Protein AF-0000000085159316 (afdb_homodimer)

Foldseek 3Di:
DDDWDWDDDDPDIDIDDPPVRDDPDPDWDWDDQPNDIDTHHPVDDCPVVVVVVVVVSVVCVVVVVPPPPPPPPPDD/DDDWDWDDDDPDIDIDDPPVRDDPDPDWDWDDQPNDIDTHHPVDPCPVVVVVVVVVSVVCVVVVVPPPPPPPPPDD

Radius of gyration: 18.96 Å; Cα contacts (8 Å, |Δi|>4): 190; chains: 2; bounding box: 63×58×49 Å

InterPro domains:
  IPR037914 SpoVT-AbrB domain superfamily [SSF89447] (4-67)
  IPR047976 Antitoxin VapB2-like [NF040493] (4-75)
  IPR051734 Type II toxin-antitoxin VapB antitoxins [PTHR37550] (4-75)

Structure (mmCIF, N/CA/C/O backbone):
data_AF-0000000085159316-model_v1
#
loop_
_entity.id
_entity.type
_entity.pdbx_description
1 polymer 'SpoVT/AbrB domain protein'
#
loop_
_atom_site.group_PDB
_atom_site.id
_atom_site.type_symbol
_atom_site.label_atom_id
_atom_site.label_alt_id
_atom_site.label_comp_id
_atom_site.label_asym_id
_atom_site.label_entity_id
_atom_site.label_seq_id
_atom_site.pdbx_PDB_ins_code
_atom_site.Cartn_x
_atom_site.Cartn_y
_atom_site.Cartn_z
_atom_site.occupancy
_atom_site.B_iso_or_equiv
_atom_site.auth_seq_id
_atom_site.auth_comp_id
_atom_site.auth_asym_id
_atom_site.auth_atom_id
_atom_site.pdbx_PDB_model_num
ATOM 1 N N . MET A 1 1 ? 13.711 0.671 7.289 1 80.88 1 MET A N 1
ATOM 2 C CA . MET A 1 1 ? 12.312 0.434 6.922 1 80.88 1 MET A CA 1
ATOM 3 C C . MET A 1 1 ? 12.141 -0.953 6.312 1 80.88 1 MET A C 1
ATOM 5 O O . MET A 1 1 ? 13.031 -1.441 5.609 1 80.88 1 MET A O 1
ATOM 9 N N . LEU A 1 2 ? 11.008 -1.648 6.629 1 92.94 2 LEU A N 1
ATOM 10 C CA . LEU A 1 2 ? 10.758 -2.994 6.125 1 92.94 2 LEU A CA 1
ATOM 11 C C . LEU A 1 2 ? 10.469 -2.971 4.629 1 92.94 2 LEU A C 1
ATOM 13 O O . LEU A 1 2 ? 9.781 -2.072 4.137 1 92.94 2 LEU A O 1
ATOM 17 N N . SER A 1 3 ? 11.055 -3.969 3.924 1 96.19 3 SER A N 1
ATOM 18 C CA . SER A 1 3 ? 10.82 -4.047 2.484 1 96.19 3 SER A CA 1
ATOM 19 C C . SER A 1 3 ? 9.977 -5.262 2.125 1 96.19 3 SER A C 1
ATOM 21 O O . SER A 1 3 ? 9.938 -6.242 2.873 1 96.19 3 SER A O 1
ATOM 23 N N . THR A 1 4 ? 9.242 -5.074 1.028 1 97.75 4 THR A N 1
ATOM 24 C CA . THR A 1 4 ? 8.453 -6.184 0.497 1 97.75 4 THR A CA 1
ATOM 25 C C . THR A 1 4 ? 8.734 -6.379 -0.99 1 97.75 4 THR A C 1
ATOM 27 O O . THR A 1 4 ? 9.141 -5.441 -1.681 1 97.75 4 THR A O 1
ATOM 30 N N . LYS A 1 5 ? 8.5 -7.547 -1.471 1 98.06 5 LYS A N 1
ATOM 31 C CA . LYS A 1 5 ? 8.859 -7.91 -2.838 1 98.06 5 LYS A CA 1
ATOM 32 C C . LYS A 1 5 ? 7.688 -7.684 -3.793 1 98.06 5 LYS A C 1
ATOM 34 O O . LYS A 1 5 ? 6.535 -7.965 -3.451 1 98.06 5 LYS A O 1
ATOM 39 N N . VAL A 1 6 ? 8.094 -7.117 -4.914 1 98.5 6 VAL A N 1
ATOM 40 C CA . VAL A 1 6 ? 7.176 -7.004 -6.047 1 98.5 6 VAL A CA 1
ATOM 41 C C . VAL A 1 6 ? 7.461 -8.109 -7.059 1 98.5 6 VAL A C 1
ATOM 43 O O . VAL A 1 6 ? 8.617 -8.375 -7.395 1 98.5 6 VAL A O 1
ATOM 46 N N . PHE A 1 7 ? 6.375 -8.695 -7.551 1 98.25 7 PHE A N 1
ATOM 47 C CA . PHE A 1 7 ? 6.609 -9.82 -8.453 1 98.25 7 PHE A CA 1
ATOM 48 C C . PHE A 1 7 ? 5.48 -9.938 -9.477 1 98.25 7 PHE A C 1
ATOM 50 O O . PHE A 1 7 ? 4.406 -9.367 -9.281 1 98.25 7 PHE A O 1
ATOM 57 N N . MET A 1 8 ? 5.758 -10.602 -10.57 1 97.75 8 MET A N 1
ATOM 58 C CA . MET A 1 8 ? 4.73 -10.875 -11.57 1 97.75 8 MET A CA 1
ATOM 59 C C . MET A 1 8 ? 3.938 -12.125 -11.211 1 97.75 8 MET A C 1
ATOM 61 O O . MET A 1 8 ? 4.512 -13.133 -10.797 1 97.75 8 MET A O 1
ATOM 65 N N . SER A 1 9 ? 2.715 -11.969 -11.219 1 95.25 9 SER A N 1
ATOM 66 C CA . SER A 1 9 ? 1.792 -13.086 -11.078 1 95.25 9 SER A CA 1
ATOM 67 C C . SER A 1 9 ? 0.964 -13.289 -12.344 1 95.25 9 SER A C 1
ATOM 69 O O . SER A 1 9 ? -0.073 -12.648 -12.523 1 95.25 9 SER A O 1
ATOM 71 N N . GLY A 1 10 ? 1.383 -14.234 -13.188 1 92.69 10 GLY A N 1
ATOM 72 C CA . GLY A 1 10 ? 0.804 -14.281 -14.523 1 92.69 10 GLY A CA 1
ATOM 73 C C . GLY A 1 10 ? 1.068 -13.023 -15.328 1 92.69 10 GLY A C 1
ATOM 74 O O . GLY A 1 10 ? 2.221 -12.625 -15.516 1 92.69 10 GLY A O 1
ATOM 75 N N . ASN A 1 11 ? 0.009 -12.422 -15.711 1 94.69 11 ASN A N 1
ATOM 76 C CA . ASN A 1 11 ? 0.135 -11.203 -16.5 1 94.69 11 ASN A CA 1
ATOM 77 C C . ASN A 1 11 ? -0.053 -9.953 -15.656 1 94.69 11 ASN A C 1
ATOM 79 O O . ASN A 1 11 ? -0.137 -8.844 -16.188 1 94.69 11 ASN A O 1
ATOM 83 N N . SER A 1 12 ? -0.138 -10.195 -14.414 1 96.69 12 SER A N 1
ATOM 84 C CA . SER A 1 12 ? -0.35 -9.086 -13.492 1 96.69 12 SER A CA 1
ATOM 85 C C . SER A 1 12 ? 0.807 -8.969 -12.508 1 96.69 12 SER A C 1
ATOM 87 O O . SER A 1 12 ? 1.555 -9.922 -12.289 1 96.69 12 SER A O 1
ATOM 89 N N . GLN A 1 13 ? 0.904 -7.773 -11.969 1 98.62 13 GLN A N 1
ATOM 90 C CA . GLN A 1 13 ? 1.912 -7.543 -10.945 1 98.62 13 GLN A CA 1
ATOM 91 C C . GLN A 1 13 ? 1.298 -7.609 -9.547 1 98.62 13 GLN A C 1
ATOM 93 O O . GLN A 1 13 ? 0.139 -7.234 -9.352 1 98.62 13 GLN A O 1
ATOM 98 N N . ALA A 1 14 ? 2.125 -8.094 -8.617 1 98.69 14 ALA A N 1
ATOM 99 C CA . ALA A 1 14 ? 1.645 -8.211 -7.246 1 98.69 14 ALA A CA 1
ATOM 100 C C . ALA A 1 14 ? 2.73 -7.816 -6.25 1 98.69 14 ALA A C 1
ATOM 102 O O . ALA A 1 14 ? 3.918 -7.812 -6.586 1 98.69 14 ALA A O 1
ATOM 103 N N . VAL A 1 15 ? 2.322 -7.422 -5.051 1 98.69 15 VAL A N 1
ATOM 104 C CA . VAL A 1 15 ? 3.229 -7.129 -3.945 1 98.69 15 VAL A CA 1
ATOM 105 C C . VAL A 1 15 ? 3.014 -8.141 -2.82 1 98.69 15 VAL A C 1
ATOM 107 O O . VAL A 1 15 ? 1.881 -8.367 -2.387 1 98.69 15 VAL A O 1
ATOM 110 N N . ARG A 1 16 ? 4.066 -8.742 -2.387 1 98.69 16 ARG A N 1
ATOM 111 C CA . ARG A 1 16 ? 3.98 -9.672 -1.265 1 98.69 16 ARG A CA 1
ATOM 1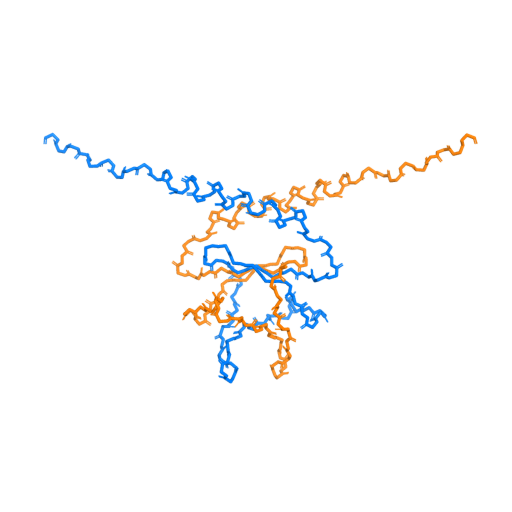12 C C . ARG A 1 16 ? 3.797 -8.922 0.052 1 98.69 16 ARG A C 1
ATOM 114 O O . ARG A 1 16 ? 4.43 -7.891 0.278 1 98.69 16 ARG A O 1
ATOM 121 N N . LEU A 1 17 ? 2.922 -9.461 0.876 1 98.44 17 LEU A N 1
ATOM 122 C CA . LEU A 1 17 ? 2.707 -8.867 2.191 1 98.44 17 LEU A CA 1
ATOM 123 C C . LEU A 1 17 ? 3.406 -9.68 3.275 1 98.44 17 LEU A C 1
ATOM 125 O O . LEU A 1 17 ? 3.072 -10.844 3.496 1 98.44 17 LEU A O 1
ATOM 129 N N . PRO A 1 18 ? 4.371 -9.086 3.945 1 97.94 18 PRO A N 1
ATOM 130 C CA . PRO A 1 18 ? 4.945 -9.789 5.094 1 97.94 18 PRO A CA 1
ATOM 131 C C . PRO A 1 18 ? 3.895 -10.211 6.117 1 97.94 18 PRO A C 1
ATOM 133 O O . PRO A 1 18 ? 2.801 -9.641 6.152 1 97.94 18 PRO A O 1
ATOM 136 N N . LYS A 1 19 ? 4.219 -11.102 7.008 1 96.19 19 LYS A N 1
ATOM 137 C CA . LYS A 1 19 ? 3.271 -11.727 7.926 1 96.19 19 LYS A CA 1
ATOM 138 C C . LYS A 1 19 ? 2.502 -10.672 8.719 1 96.19 19 LYS A C 1
ATOM 140 O O . LYS A 1 19 ? 1.276 -10.742 8.828 1 96.19 19 LYS A O 1
ATOM 145 N N . GLU A 1 20 ? 3.172 -9.688 9.25 1 95 20 GLU A N 1
ATOM 146 C CA . GLU A 1 20 ? 2.576 -8.695 10.141 1 95 20 GLU A CA 1
ATOM 147 C C . GLU A 1 20 ? 1.686 -7.727 9.367 1 95 20 GLU A C 1
ATOM 149 O O . GLU A 1 20 ? 0.927 -6.961 9.961 1 95 20 GLU A O 1
ATOM 154 N N . TYR A 1 21 ? 1.753 -7.801 8.008 1 96.44 21 TYR A N 1
ATOM 155 C CA . TYR A 1 21 ? 1.02 -6.859 7.172 1 96.44 21 TYR A CA 1
ATOM 156 C C . TYR A 1 21 ? -0.164 -7.535 6.492 1 96.44 21 TYR A C 1
ATOM 158 O O . TYR A 1 21 ? -0.905 -6.898 5.742 1 96.44 21 TYR A O 1
ATOM 166 N N . GLN A 1 22 ? -0.327 -8.781 6.727 1 97.5 22 GLN A N 1
ATOM 167 C CA . GLN A 1 22 ? -1.39 -9.547 6.074 1 97.5 22 GLN A CA 1
ATOM 168 C C . GLN A 1 22 ? -2.762 -9.133 6.598 1 97.5 22 GLN A C 1
ATOM 170 O O . GLN A 1 22 ? -2.885 -8.672 7.738 1 97.5 22 GLN A O 1
ATOM 175 N N . VAL A 1 23 ? -3.748 -9.219 5.691 1 96.25 23 VAL A N 1
ATOM 176 C CA . VAL A 1 23 ? -5.102 -8.781 6 1 96.25 23 VAL A CA 1
ATOM 177 C C . VAL A 1 23 ? -6.082 -9.93 5.801 1 96.25 23 VAL A C 1
ATOM 179 O O . VAL A 1 23 ? -5.781 -10.891 5.09 1 96.25 23 VAL A O 1
ATOM 182 N N . ASP A 1 24 ? -7.18 -9.719 6.426 1 94.56 24 ASP A N 1
ATOM 183 C CA . ASP A 1 24 ? -8.227 -10.727 6.285 1 94.56 24 ASP A CA 1
ATOM 184 C C . ASP A 1 24 ? -9.125 -10.422 5.086 1 94.56 24 ASP A C 1
ATOM 186 O O . ASP A 1 24 ? -9.844 -11.305 4.609 1 94.56 24 ASP A O 1
ATOM 190 N N . ASP A 1 25 ? -9.062 -9.281 4.539 1 95.31 25 ASP A N 1
ATOM 191 C CA . ASP A 1 25 ? -9.922 -8.844 3.445 1 95.31 25 ASP A CA 1
ATOM 192 C C . ASP A 1 25 ? -9.492 -9.469 2.121 1 95.31 25 ASP A C 1
ATOM 194 O O . ASP A 1 25 ? -8.305 -9.688 1.888 1 95.31 25 ASP A O 1
ATOM 198 N N . LYS A 1 26 ? -10.414 -9.766 1.259 1 97.12 26 LYS A N 1
ATOM 199 C CA . LYS A 1 26 ? -10.125 -10.273 -0.078 1 97.12 26 LYS A CA 1
ATOM 200 C C . LYS A 1 26 ? -9.844 -9.141 -1.053 1 97.12 26 LYS A C 1
ATOM 202 O O . LYS A 1 26 ? -9.312 -9.367 -2.146 1 97.12 26 LYS A O 1
ATOM 207 N N . GLU A 1 27 ? -10.305 -7.984 -0.655 1 97.38 27 GLU A N 1
ATOM 208 C CA . GLU A 1 27 ? -10.086 -6.793 -1.474 1 97.38 27 GLU A CA 1
ATOM 209 C C . GLU A 1 27 ? -9.719 -5.59 -0.61 1 97.38 27 GLU A C 1
ATOM 211 O O . GLU A 1 27 ? -10.133 -5.504 0.549 1 97.38 27 GLU A O 1
ATOM 216 N N . LEU A 1 28 ? -8.922 -4.719 -1.197 1 97 28 LEU A N 1
ATOM 217 C CA . LEU A 1 28 ? -8.555 -3.439 -0.596 1 97 28 LEU A CA 1
ATOM 218 C C . LEU A 1 28 ? -8.828 -2.289 -1.56 1 97 28 LEU A C 1
ATOM 220 O O . LEU A 1 28 ? -8.797 -2.475 -2.779 1 97 28 LEU A O 1
ATOM 224 N N . TYR A 1 29 ? -9.188 -1.183 -1.022 1 95.56 29 TYR A N 1
ATOM 225 C CA . TYR A 1 29 ? -9.109 0.017 -1.849 1 95.56 29 TYR A CA 1
ATOM 226 C C . TYR A 1 29 ? -7.664 0.425 -2.092 1 95.56 29 TYR A C 1
ATOM 228 O O . TYR A 1 29 ? -6.812 0.266 -1.214 1 95.56 29 TYR A O 1
ATOM 236 N N . ILE A 1 30 ? -7.355 0.895 -3.277 1 96.12 30 ILE A N 1
ATOM 237 C CA . ILE A 1 30 ? -5.988 1.232 -3.65 1 96.12 30 ILE A CA 1
ATOM 238 C C . ILE A 1 30 ? -5.938 2.66 -4.191 1 96.12 30 ILE A C 1
ATOM 240 O O . ILE A 1 30 ? -6.816 3.07 -4.957 1 96.12 30 ILE A O 1
ATOM 244 N N . LYS A 1 31 ? -4.961 3.432 -3.75 1 91.81 31 LYS A N 1
ATOM 245 C CA . LYS A 1 31 ? -4.711 4.797 -4.211 1 91.81 31 LYS A CA 1
ATOM 246 C C . LYS A 1 31 ? -3.227 5.023 -4.469 1 91.81 31 LYS A C 1
ATOM 248 O O . LYS A 1 31 ? -2.377 4.48 -3.758 1 91.81 31 LYS A O 1
ATOM 253 N N . LYS A 1 32 ? -3.01 5.832 -5.461 1 89.69 32 LYS A N 1
ATOM 254 C CA . LYS A 1 32 ? -1.626 6.168 -5.789 1 89.69 32 LYS A CA 1
ATOM 255 C C . LYS A 1 32 ? -1.366 7.66 -5.605 1 89.69 32 LYS A C 1
ATOM 257 O O . LYS A 1 32 ? -2.125 8.492 -6.105 1 89.69 32 LYS A O 1
ATOM 262 N N . ILE A 1 33 ? -0.426 8.008 -4.812 1 84.38 33 ILE A N 1
ATOM 263 C CA . ILE A 1 33 ? 0.04 9.375 -4.617 1 84.38 33 ILE A CA 1
ATOM 264 C C . ILE A 1 33 ? 1.506 9.484 -5.035 1 84.38 33 ILE A C 1
ATOM 266 O O . ILE A 1 33 ? 2.398 9.047 -4.301 1 84.38 33 ILE A O 1
ATOM 270 N N . GLY A 1 34 ? 1.72 10.18 -6.215 1 82.44 34 GLY A N 1
ATOM 271 C CA . GLY A 1 34 ? 3.061 10.094 -6.773 1 82.44 34 GLY A CA 1
ATOM 272 C C . GLY A 1 34 ? 3.508 8.672 -7.055 1 82.44 34 GLY A C 1
ATOM 273 O O . GLY A 1 34 ? 2.848 7.945 -7.797 1 82.44 34 GLY A O 1
ATOM 274 N N . SER A 1 35 ? 4.547 8.258 -6.402 1 86.06 35 SER A N 1
ATOM 275 C CA . SER A 1 35 ? 5.055 6.902 -6.59 1 86.06 35 SER A CA 1
ATOM 276 C C . SER A 1 35 ? 4.715 6.016 -5.395 1 86.06 35 SER A C 1
ATOM 278 O O . SER A 1 35 ? 5.172 4.875 -5.312 1 86.06 35 SER A O 1
ATOM 280 N N . THR A 1 36 ? 3.883 6.574 -4.539 1 91 36 THR A N 1
ATOM 281 C CA . THR A 1 36 ? 3.494 5.852 -3.334 1 91 36 THR A CA 1
ATOM 282 C C . THR A 1 36 ? 2.137 5.18 -3.52 1 91 36 THR A C 1
ATOM 284 O O . THR A 1 36 ? 1.213 5.777 -4.074 1 91 36 THR A O 1
ATOM 287 N N . ILE A 1 37 ? 1.996 3.951 -3.189 1 95.06 37 ILE A N 1
ATOM 288 C CA . ILE A 1 37 ? 0.745 3.203 -3.25 1 95.06 37 ILE A CA 1
ATOM 289 C C . ILE A 1 37 ? 0.176 3.033 -1.844 1 95.06 37 ILE A C 1
ATOM 291 O O . ILE A 1 37 ? 0.895 2.648 -0.919 1 95.06 37 ILE A O 1
ATOM 295 N N . ILE A 1 38 ? -1.097 3.318 -1.689 1 94.25 38 ILE A N 1
ATOM 296 C CA . ILE A 1 38 ? -1.762 3.189 -0.398 1 94.25 38 ILE A CA 1
ATOM 297 C C . ILE A 1 38 ? -2.934 2.217 -0.516 1 94.25 38 ILE A C 1
ATOM 299 O O . ILE A 1 38 ? -3.752 2.33 -1.431 1 94.25 38 ILE A O 1
ATOM 303 N N . LEU A 1 39 ? -2.977 1.254 0.372 1 96.56 39 LEU A N 1
ATOM 304 C CA . LEU A 1 39 ? -4.023 0.241 0.432 1 96.56 39 LEU A CA 1
ATOM 305 C C . LEU A 1 39 ? -4.891 0.43 1.672 1 96.56 39 LEU A C 1
ATOM 307 O O . LEU A 1 39 ? -4.387 0.42 2.797 1 96.56 39 LEU A O 1
ATOM 311 N N . PHE A 1 40 ? -6.266 0.61 1.493 1 92.69 40 PHE A N 1
ATOM 312 C CA . PHE A 1 40 ? -7.211 0.823 2.582 1 92.69 40 PHE A CA 1
ATOM 313 C C . PHE A 1 40 ? -8.125 -0.386 2.75 1 92.69 40 PHE A C 1
ATOM 315 O O . PHE A 1 40 ? -8.562 -0.979 1.763 1 92.69 40 PHE A O 1
ATOM 322 N N . PRO A 1 41 ? -8.461 -0.652 3.959 1 93.56 41 PRO A N 1
ATOM 323 C CA . PRO A 1 41 ? -9.477 -1.686 4.141 1 93.56 41 PRO A CA 1
ATOM 324 C C . PRO A 1 41 ? -10.859 -1.246 3.654 1 93.56 41 PRO A C 1
ATOM 326 O O . PRO A 1 41 ? -11.211 -0.068 3.762 1 93.56 41 PRO A O 1
ATOM 329 N N . LYS A 1 42 ? -11.57 -2.125 3.178 1 89.62 42 LYS A N 1
ATOM 330 C CA . LYS A 1 42 ? -12.898 -1.801 2.678 1 89.62 42 LYS A CA 1
ATOM 331 C C . LYS A 1 42 ? -13.906 -1.677 3.824 1 89.62 42 LYS A C 1
ATOM 333 O O . LYS A 1 42 ? -14.891 -0.946 3.715 1 89.62 42 LYS A O 1
ATOM 338 N N . LYS A 1 43 ? -13.688 -2.43 4.883 1 84.94 43 LYS A N 1
ATOM 339 C CA . LYS A 1 43 ? -14.656 -2.516 5.973 1 84.94 43 LYS A CA 1
ATOM 340 C C . LYS A 1 43 ? -14.523 -1.324 6.914 1 84.94 43 LYS A C 1
ATOM 342 O O . LYS A 1 43 ? -15.477 -0.98 7.621 1 84.94 43 LYS A O 1
ATOM 347 N N . ASN A 1 44 ? -13.32 -0.758 7.098 1 72.31 44 ASN A N 1
ATOM 348 C CA . ASN A 1 44 ? -13.125 0.38 7.988 1 72.31 44 ASN A CA 1
ATOM 349 C C . ASN A 1 44 ? -13.086 1.696 7.219 1 72.31 44 ASN A C 1
ATOM 351 O O . ASN A 1 44 ? -12.531 1.759 6.117 1 72.31 44 ASN A O 1
ATOM 355 N N . PRO A 1 45 ? -13.953 2.609 7.816 1 72.12 45 PRO A N 1
ATOM 356 C CA . PRO A 1 45 ? -13.945 3.885 7.098 1 72.12 45 PRO A CA 1
ATOM 357 C C . PRO A 1 45 ? -12.594 4.594 7.164 1 72.12 45 PRO A C 1
ATOM 359 O O . PRO A 1 45 ? -12.047 4.789 8.25 1 72.12 45 PRO A O 1
ATOM 36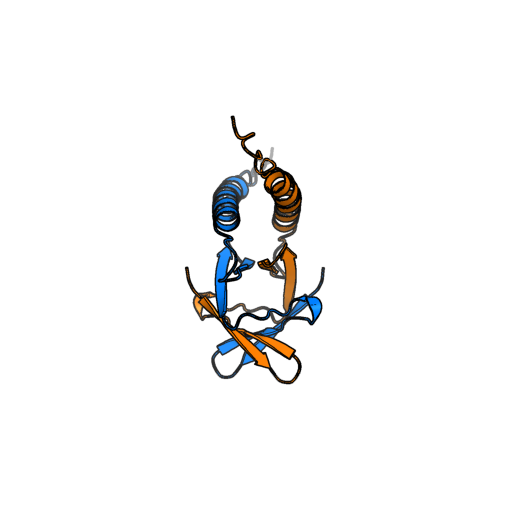2 N N . TRP A 1 46 ? -11.93 4.719 6.137 1 78.12 46 TRP A N 1
ATOM 363 C CA . TRP A 1 46 ? -10.648 5.402 5.961 1 78.12 46 TRP A CA 1
ATOM 364 C C . TRP A 1 46 ? -10.836 6.711 5.203 1 78.12 46 TRP A C 1
ATOM 366 O O . TRP A 1 46 ? -9.859 7.34 4.789 1 78.12 46 TRP A O 1
ATOM 376 N N . GLU A 1 47 ? -12.062 7.09 5.164 1 76.12 47 GLU A N 1
ATOM 377 C CA . GLU A 1 47 ? -12.391 8.227 4.309 1 76.12 47 GLU A CA 1
ATOM 378 C C . GLU A 1 47 ? -11.719 9.508 4.805 1 76.12 47 GLU A C 1
ATOM 380 O O . GLU A 1 47 ? -11.242 10.312 4.004 1 76.12 47 GLU A O 1
ATOM 385 N N . ALA A 1 48 ? -11.82 9.625 6.055 1 74.38 48 ALA A N 1
ATOM 386 C CA . ALA A 1 48 ? -11.203 10.828 6.617 1 74.38 48 ALA A CA 1
ATOM 387 C C . ALA A 1 48 ? -9.703 10.836 6.371 1 74.38 48 ALA A C 1
ATOM 389 O O . ALA A 1 48 ? -9.125 11.867 6.027 1 74.38 48 ALA A O 1
ATOM 390 N N . PHE A 1 49 ? -9.062 9.734 6.516 1 76.75 49 PHE A N 1
ATOM 391 C CA . PHE A 1 49 ? -7.629 9.602 6.273 1 76.75 49 PHE A CA 1
ATOM 392 C C . PHE A 1 49 ? -7.305 9.844 4.805 1 76.75 49 PHE A C 1
ATOM 394 O O . PHE A 1 49 ? -6.375 10.586 4.484 1 76.75 49 PHE A O 1
ATOM 401 N N . GLU A 1 50 ? -8.141 9.258 4.035 1 78.06 50 GLU A N 1
ATOM 402 C CA . GLU A 1 50 ? -7.93 9.398 2.598 1 78.06 50 GLU A CA 1
ATOM 403 C C . GLU A 1 50 ? -8.023 10.859 2.168 1 78.06 50 GLU A C 1
ATOM 405 O O . GLU A 1 50 ? -7.242 11.32 1.338 1 78.06 50 GLU A O 1
ATOM 410 N N . ARG A 1 51 ? -8.992 11.5 2.721 1 78.94 51 ARG A N 1
ATOM 411 C CA . ARG A 1 51 ? -9.18 12.914 2.396 1 78.94 51 ARG A CA 1
ATOM 412 C C . ARG A 1 51 ? -7.992 13.75 2.861 1 78.94 51 ARG A C 1
ATOM 414 O O . ARG A 1 51 ? -7.539 14.641 2.146 1 78.94 51 ARG A O 1
ATOM 421 N N . SER A 1 52 ? -7.555 13.43 3.98 1 76.94 52 SER A N 1
ATOM 422 C CA . SER A 1 52 ? -6.41 14.148 4.527 1 76.94 52 SER A CA 1
ATOM 423 C C . SER A 1 52 ? -5.16 13.922 3.682 1 76.94 52 SER A C 1
ATOM 425 O O . SER A 1 52 ? -4.398 14.852 3.426 1 76.94 52 SER A O 1
ATOM 427 N N . LEU A 1 53 ? -4.973 12.758 3.275 1 76.94 53 LEU A N 1
ATOM 428 C CA . LEU A 1 53 ? -3.826 12.438 2.432 1 76.94 53 LEU A CA 1
ATOM 429 C C . LEU A 1 53 ? -3.887 13.195 1.114 1 76.94 53 LEU A C 1
ATOM 431 O O . LEU A 1 53 ? -2.861 13.672 0.619 1 76.94 53 LEU A O 1
ATOM 435 N N . SER A 1 54 ? -5.074 13.234 0.593 1 74 54 SER A N 1
ATOM 436 C CA . SER A 1 54 ? -5.273 13.938 -0.669 1 74 54 SER A CA 1
ATOM 437 C C . SER A 1 54 ? -4.934 15.422 -0.532 1 74 54 SER A C 1
ATOM 439 O O . SER A 1 54 ? -4.352 16.016 -1.441 1 74 54 SER A O 1
ATOM 441 N N . GLU A 1 55 ? -5.285 15.906 0.535 1 73.5 55 GLU A N 1
ATOM 442 C CA . GLU A 1 55 ? -4.992 17.312 0.795 1 73.5 55 GLU A CA 1
ATOM 443 C C . GLU A 1 55 ? -3.492 17.547 0.974 1 73.5 55 GLU A C 1
ATOM 445 O O . GLU A 1 55 ? -2.955 18.562 0.528 1 73.5 55 GLU A O 1
ATOM 450 N N . PHE A 1 56 ? -2.912 16.641 1.612 1 69.38 56 PHE A N 1
ATOM 451 C CA . PHE A 1 56 ? -1.471 16.719 1.83 1 69.38 56 PHE A CA 1
ATOM 452 C C . PHE A 1 56 ? -0.721 16.672 0.504 1 69.38 56 PHE A C 1
ATOM 454 O O . PHE A 1 56 ? 0.237 17.406 0.298 1 69.38 56 PHE A O 1
ATOM 461 N N . THR A 1 57 ? -1.058 15.75 -0.317 1 67.44 57 THR A N 1
ATOM 462 C CA . THR A 1 57 ? -0.4 15.594 -1.608 1 67.44 57 THR A CA 1
ATOM 463 C C . THR A 1 57 ? -0.548 16.859 -2.453 1 67.44 57 THR A C 1
ATOM 465 O O . THR A 1 57 ? 0.386 17.25 -3.15 1 67.44 57 THR A O 1
ATOM 468 N N . ASP A 1 58 ? -1.741 17.344 -2.406 1 65.5 58 ASP A N 1
ATOM 469 C CA . ASP A 1 58 ? -1.951 18.594 -3.125 1 65.5 58 ASP A CA 1
ATOM 470 C C . ASP A 1 58 ? -1 19.688 -2.625 1 65.5 58 ASP A C 1
ATOM 472 O O . ASP A 1 58 ? -0.467 20.469 -3.418 1 65.5 58 ASP A O 1
ATOM 476 N N . ASP A 1 59 ? -0.891 19.656 -1.452 1 60.88 59 ASP A N 1
ATOM 477 C CA . ASP A 1 59 ? -0.006 20.641 -0.857 1 60.88 59 ASP A CA 1
ATOM 478 C C . ASP A 1 59 ? 1.46 20.297 -1.104 1 60.88 59 ASP A C 1
ATOM 480 O O . ASP A 1 59 ? 2.281 21.188 -1.345 1 60.88 59 ASP A O 1
ATOM 484 N N . PHE A 1 60 ? 1.784 19.062 -0.875 1 58.41 60 PHE A N 1
ATOM 485 C CA . PHE A 1 60 ? 3.145 18.594 -1.131 1 58.41 60 PHE A CA 1
ATOM 486 C C . PHE A 1 60 ? 3.547 18.875 -2.574 1 58.41 60 PHE A C 1
ATOM 488 O O . PHE A 1 60 ? 4.68 19.281 -2.842 1 58.41 60 PHE A O 1
ATOM 495 N N . MET A 1 61 ? 2.611 18.547 -3.412 1 56.72 61 MET A N 1
ATOM 496 C CA . MET A 1 61 ? 2.889 18.859 -4.809 1 56.72 61 MET A CA 1
ATOM 497 C C . MET A 1 61 ? 3.055 20.359 -5.004 1 56.72 61 MET A C 1
ATOM 499 O O . MET A 1 61 ? 3.881 20.797 -5.809 1 56.72 61 MET A O 1
ATOM 503 N N . VAL A 1 62 ? 2.25 21.078 -4.316 1 53.28 62 VAL A N 1
ATOM 504 C CA . VAL A 1 62 ? 2.383 22.531 -4.406 1 53.28 62 VAL A CA 1
ATOM 505 C C . VAL A 1 62 ? 3.686 22.969 -3.746 1 53.28 62 VAL A C 1
ATOM 507 O O . VAL A 1 62 ? 4.406 23.812 -4.285 1 53.28 62 VAL A O 1
ATOM 510 N N . ASP A 1 63 ? 3.855 22.516 -2.605 1 50.78 63 ASP A N 1
ATOM 511 C CA . ASP A 1 63 ? 5.074 22.938 -1.924 1 50.78 63 ASP A CA 1
ATOM 512 C C . ASP A 1 63 ? 6.309 22.297 -2.564 1 50.78 63 ASP A C 1
ATOM 514 O O . ASP A 1 63 ? 7.395 22.891 -2.551 1 50.78 63 ASP A O 1
ATOM 518 N N . GLY A 1 64 ? 6.234 21.031 -2.93 1 48.94 64 GLY A N 1
ATOM 519 C CA . GLY A 1 64 ? 7.348 20.5 -3.705 1 48.94 64 GLY A CA 1
ATOM 520 C C . GLY A 1 64 ? 7.605 21.281 -4.98 1 48.94 64 GLY A C 1
ATOM 521 O O . GLY A 1 64 ? 8.711 21.25 -5.523 1 48.94 64 GLY A O 1
ATOM 522 N N . ARG A 1 65 ? 6.598 21.734 -5.605 1 45.34 65 ARG A N 1
ATOM 523 C CA . ARG A 1 65 ? 6.805 22.625 -6.742 1 45.34 65 ARG A CA 1
ATOM 524 C C . ARG A 1 65 ? 7.395 23.953 -6.293 1 45.34 65 ARG A C 1
ATOM 526 O O . ARG A 1 65 ? 7.82 24.766 -7.121 1 45.34 65 ARG A O 1
ATOM 533 N N . ASN A 1 66 ? 7.262 24.25 -5.109 1 42.81 66 ASN A N 1
ATOM 534 C CA . ASN A 1 66 ? 7.957 25.469 -4.699 1 42.81 66 ASN A CA 1
ATOM 535 C C . ASN A 1 66 ? 9.445 25.203 -4.453 1 42.81 66 ASN A C 1
ATOM 537 O O . ASN A 1 66 ? 9.922 25.344 -3.324 1 42.81 66 ASN A O 1
ATOM 541 N N . GLN A 1 67 ? 9.961 24.062 -4.879 1 43.75 67 GLN A N 1
ATOM 542 C CA . GLN A 1 67 ? 11.414 24.141 -4.926 1 43.75 67 GLN A CA 1
ATOM 543 C C . GLN A 1 67 ? 11.883 25.469 -5.512 1 43.75 67 GLN A C 1
ATOM 545 O O . GLN A 1 67 ? 11.453 25.859 -6.602 1 43.75 67 GLN A O 1
ATOM 550 N N . PRO A 1 68 ? 12.398 26.375 -4.758 1 41.88 68 PRO A N 1
ATOM 551 C CA . PRO A 1 68 ? 12.922 27.609 -5.344 1 41.88 68 PRO A CA 1
ATOM 552 C C . PRO A 1 68 ? 13.617 27.375 -6.688 1 41.88 68 PRO A C 1
ATOM 554 O O . PRO A 1 68 ? 14.172 26.312 -6.918 1 41.88 68 PRO A O 1
ATOM 557 N N . PRO A 1 69 ? 13.234 27.859 -7.824 1 40.94 69 PRO A N 1
ATOM 558 C CA . PRO A 1 69 ? 14.125 27.781 -8.984 1 40.94 69 PRO A CA 1
ATOM 559 C C . PRO A 1 69 ? 15.602 27.75 -8.594 1 40.94 69 PRO A C 1
ATOM 561 O O . PRO A 1 69 ? 15.969 28.266 -7.539 1 40.94 69 PRO A O 1
ATOM 564 N N . VAL A 1 70 ? 16.281 26.703 -8.812 1 41.84 70 VAL A N 1
ATOM 565 C CA . VAL A 1 70 ? 17.734 26.859 -8.727 1 41.84 70 VAL A CA 1
ATOM 566 C C . VAL A 1 70 ? 18.141 28.297 -9.047 1 41.84 70 VAL A C 1
ATOM 568 O O . VAL A 1 70 ? 17.859 28.781 -10.141 1 41.84 70 VAL A O 1
ATOM 571 N N . GLN A 1 71 ? 18.109 29.094 -8.18 1 38.34 71 GLN A N 1
ATOM 572 C CA . GLN A 1 71 ? 18.75 30.391 -8.375 1 38.34 71 GLN A CA 1
ATOM 573 C C . GLN A 1 71 ? 20.047 30.266 -9.172 1 38.34 71 GLN A C 1
ATOM 575 O O . GLN A 1 71 ? 20.953 29.531 -8.766 1 38.34 71 GLN A O 1
ATOM 580 N N . GLU A 1 72 ? 19.984 30.125 -10.484 1 37.88 72 GLU A N 1
ATOM 581 C CA . GLU A 1 72 ? 21.188 30.5 -11.227 1 37.88 72 GLU A CA 1
ATOM 582 C C . GLU A 1 72 ? 21.953 31.625 -10.531 1 37.88 72 GLU A C 1
ATOM 584 O O . GLU A 1 72 ? 21.406 32.719 -10.367 1 37.88 72 GLU A O 1
ATOM 589 N N . ARG A 1 73 ? 22.625 31.266 -9.438 1 37.38 73 ARG A N 1
ATOM 590 C CA . ARG A 1 73 ? 23.547 32.281 -8.93 1 37.38 73 ARG A CA 1
ATOM 591 C C . ARG A 1 73 ? 24.156 33.062 -10.078 1 37.38 73 ARG A C 1
ATOM 593 O O . ARG A 1 73 ? 24.672 32.5 -11.039 1 37.38 73 ARG A O 1
ATOM 600 N N . ASP A 1 74 ? 23.594 34.062 -10.453 1 39.66 74 ASP A N 1
ATOM 601 C CA . ASP A 1 74 ? 24.281 35.031 -11.297 1 39.66 74 ASP A CA 1
ATOM 602 C C . ASP A 1 74 ? 25.766 35.062 -10.977 1 39.66 74 ASP A C 1
ATOM 604 O O . ASP A 1 74 ? 26.156 35.188 -9.812 1 39.66 74 ASP A O 1
ATOM 608 N N . GLY A 1 75 ? 26.594 34.25 -11.547 1 35.69 75 GLY A N 1
ATOM 609 C CA . GLY A 1 75 ? 27.984 34.625 -11.555 1 35.69 75 GLY A CA 1
ATOM 610 C C . GLY A 1 75 ? 28.188 36.125 -11.461 1 35.69 75 GLY A C 1
ATOM 611 O O . GLY A 1 75 ? 27.5 36.906 -12.133 1 35.69 75 GLY A O 1
ATOM 612 N N . LEU A 1 76 ? 28.625 36.531 -10.242 1 32.97 76 LEU A N 1
ATOM 613 C CA . LEU A 1 76 ? 29.312 37.812 -10.453 1 32.97 76 LEU A CA 1
ATOM 614 C C . LEU A 1 76 ? 30.375 37.656 -11.539 1 32.97 76 LEU A C 1
ATOM 616 O O . LEU A 1 76 ? 30.953 36.594 -11.727 1 32.97 76 LEU A O 1
ATOM 620 N N . MET B 1 1 ? -13.883 4.441 -5.371 1 80.38 1 MET B N 1
ATOM 621 C CA . MET B 1 1 ? -12.461 4.168 -5.207 1 80.38 1 MET B CA 1
ATOM 622 C C . MET B 1 1 ? -12.086 2.836 -5.844 1 80.38 1 MET B C 1
ATOM 624 O O . MET B 1 1 ? -12.867 1.89 -5.828 1 80.38 1 MET B O 1
ATOM 628 N N . LEU B 1 2 ? -10.883 2.768 -6.496 1 92.75 2 LEU B N 1
ATOM 629 C CA . LEU B 1 2 ? -10.438 1.553 -7.172 1 92.75 2 LEU B CA 1
ATOM 630 C C . LEU B 1 2 ? -10.07 0.472 -6.16 1 92.75 2 LEU B C 1
ATOM 632 O O . LEU B 1 2 ? -9.477 0.767 -5.117 1 92.75 2 LEU B O 1
ATOM 636 N N . SER B 1 3 ? -10.484 -0.781 -6.5 1 96.12 3 SER B N 1
ATOM 637 C CA . SER B 1 3 ? -10.164 -1.89 -5.605 1 96.12 3 SER B CA 1
ATOM 638 C C . SER B 1 3 ? -9.156 -2.84 -6.242 1 96.12 3 SER B C 1
ATOM 640 O O . SER B 1 3 ? -9.031 -2.887 -7.469 1 96.12 3 SER B O 1
ATOM 642 N N . THR B 1 4 ? -8.406 -3.467 -5.34 1 97.75 4 THR B N 1
ATOM 643 C CA . THR B 1 4 ? -7.461 -4.484 -5.789 1 97.75 4 THR B CA 1
ATOM 644 C C . THR B 1 4 ? -7.629 -5.77 -4.98 1 97.75 4 THR B C 1
ATOM 646 O O . THR B 1 4 ? -8.102 -5.738 -3.844 1 97.75 4 THR B O 1
ATOM 649 N N . LYS B 1 5 ? -7.215 -6.852 -5.531 1 98 5 LYS B N 1
ATOM 650 C CA . LYS B 1 5 ? -7.445 -8.164 -4.934 1 98 5 LYS B CA 1
ATOM 651 C C . LYS B 1 5 ? -6.262 -8.594 -4.074 1 98 5 LYS B C 1
ATOM 653 O O . LYS B 1 5 ? -5.105 -8.375 -4.445 1 98 5 LYS B O 1
ATOM 658 N N . VAL B 1 6 ? -6.656 -9.133 -2.941 1 98.44 6 VAL B N 1
ATOM 659 C CA . VAL B 1 6 ? -5.699 -9.805 -2.066 1 98.44 6 VAL B CA 1
ATOM 660 C C . VAL B 1 6 ? -5.781 -11.312 -2.268 1 98.44 6 VAL B C 1
ATOM 662 O O . VAL B 1 6 ? -6.875 -11.883 -2.312 1 98.44 6 VAL B O 1
ATOM 665 N N . PHE B 1 7 ? -4.609 -11.922 -2.32 1 98.25 7 PHE B N 1
ATOM 666 C CA . PHE B 1 7 ? -4.648 -13.352 -2.592 1 98.25 7 PHE B CA 1
ATOM 667 C C . PHE B 1 7 ? -3.457 -14.055 -1.953 1 98.25 7 PHE B C 1
ATOM 669 O O . PHE B 1 7 ? -2.473 -13.414 -1.584 1 98.25 7 PHE B O 1
ATOM 676 N N . MET B 1 8 ? -3.586 -15.359 -1.748 1 97.69 8 MET B N 1
ATOM 677 C CA . MET B 1 8 ? -2.479 -16.172 -1.24 1 97.69 8 MET B CA 1
ATOM 678 C C . MET B 1 8 ? -1.55 -16.594 -2.373 1 97.69 8 MET B C 1
ATOM 680 O O . MET B 1 8 ? -2.01 -16.984 -3.443 1 97.69 8 MET B O 1
ATOM 684 N N . SER B 1 9 ? -0.353 -16.344 -2.178 1 95.19 9 SER B N 1
ATOM 685 C CA . SER B 1 9 ? 0.697 -16.828 -3.066 1 95.19 9 SER B CA 1
ATOM 686 C C . SER B 1 9 ? 1.617 -17.812 -2.348 1 9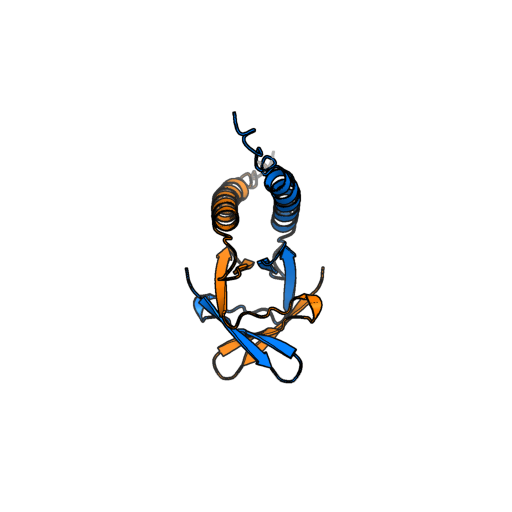5.19 9 SER B C 1
ATOM 688 O O . SER B 1 9 ? 2.57 -17.406 -1.681 1 95.19 9 SER B O 1
ATOM 690 N N . GLY B 1 10 ? 1.37 -19.125 -2.527 1 92.69 10 GLY B N 1
ATOM 691 C CA . GLY B 1 10 ? 2.021 -20.094 -1.658 1 92.69 10 GLY B CA 1
ATOM 692 C C . GLY B 1 10 ? 1.645 -19.922 -0.198 1 92.69 10 GLY B C 1
ATOM 693 O O . GLY B 1 10 ? 0.462 -19.953 0.151 1 92.69 10 GLY B O 1
ATOM 694 N N . ASN B 1 11 ? 2.639 -19.703 0.568 1 94.62 11 ASN B N 1
ATOM 695 C CA . ASN B 1 11 ? 2.4 -19.547 1.999 1 94.62 11 ASN B CA 1
ATOM 696 C C . ASN B 1 11 ? 2.381 -18.078 2.402 1 94.62 11 ASN B C 1
ATOM 698 O O . ASN B 1 11 ? 2.359 -17.75 3.592 1 94.62 11 ASN B O 1
ATOM 702 N N . SER B 1 12 ? 2.416 -17.281 1.419 1 96.69 12 SER B N 1
ATOM 703 C CA . SER B 1 12 ? 2.428 -15.836 1.669 1 96.69 12 SER B CA 1
ATOM 704 C C . SER B 1 12 ? 1.211 -15.156 1.049 1 96.69 12 SER B C 1
ATOM 706 O O . SER B 1 12 ? 0.579 -15.711 0.146 1 96.69 12 SER B O 1
ATOM 708 N N . GLN B 1 13 ? 0.94 -14 1.586 1 98.62 13 GLN B N 1
ATOM 709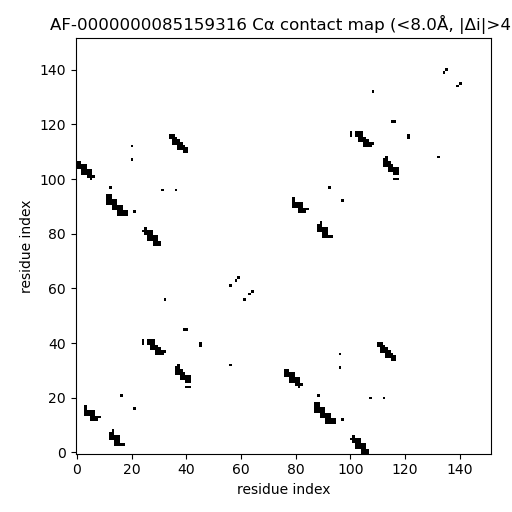 C CA . GLN B 1 13 ? -0.144 -13.195 1.029 1 98.62 13 GLN B CA 1
ATOM 710 C C . GLN B 1 13 ? 0.394 -12.109 0.101 1 98.62 13 GLN B C 1
ATOM 712 O O . GLN B 1 13 ? 1.487 -11.586 0.321 1 98.62 13 GLN B O 1
ATOM 717 N N . ALA B 1 14 ? -0.416 -11.82 -0.917 1 98.69 14 ALA B N 1
ATOM 718 C CA . ALA B 1 14 ? -0.003 -10.805 -1.877 1 98.69 14 ALA B CA 1
ATOM 719 C C . ALA B 1 14 ? -1.186 -9.93 -2.295 1 98.69 14 ALA B C 1
ATOM 721 O O . ALA B 1 14 ? -2.342 -10.328 -2.143 1 98.69 14 ALA B O 1
ATOM 722 N N . VAL B 1 15 ? -0.903 -8.719 -2.758 1 98.69 15 VAL B N 1
ATOM 723 C CA . VAL B 1 15 ? -1.901 -7.812 -3.311 1 98.69 15 VAL B CA 1
ATOM 724 C C . VAL B 1 15 ? -1.632 -7.59 -4.797 1 98.69 15 VAL B C 1
ATOM 726 O O . VAL B 1 15 ? -0.508 -7.27 -5.191 1 98.69 15 VAL B O 1
ATOM 729 N N . ARG B 1 16 ? -2.621 -7.77 -5.59 1 98.69 16 ARG B N 1
ATOM 730 C CA . ARG B 1 16 ? -2.486 -7.508 -7.02 1 98.69 16 ARG B CA 1
ATOM 731 C C . ARG B 1 16 ? -2.469 -6.008 -7.305 1 98.69 16 ARG B C 1
ATOM 733 O O . ARG B 1 16 ? -3.234 -5.25 -6.707 1 98.69 16 ARG B O 1
ATOM 740 N N . LEU B 1 17 ? -1.589 -5.629 -8.203 1 98.44 17 LEU B N 1
ATOM 741 C CA . LEU B 1 17 ? -1.521 -4.227 -8.602 1 98.44 17 LEU B CA 1
ATOM 742 C C . LEU B 1 17 ? -2.176 -4.016 -9.961 1 98.44 17 LEU B C 1
ATOM 744 O O . LEU B 1 17 ? -1.718 -4.562 -10.969 1 98.44 17 LEU B O 1
ATOM 748 N N . PRO B 1 18 ? -3.229 -3.242 -10 1 97.94 18 PRO B N 1
ATOM 749 C CA . PRO B 1 18 ? -3.779 -2.893 -11.312 1 97.94 18 PRO B CA 1
A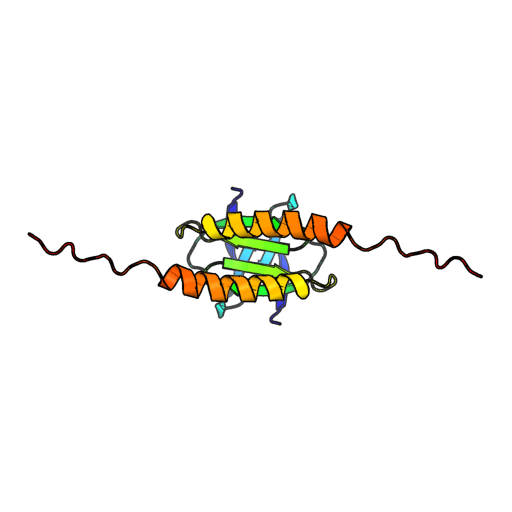TOM 750 C C . PRO B 1 18 ? -2.742 -2.262 -12.242 1 97.94 18 PRO B C 1
ATOM 752 O O . PRO B 1 18 ? -1.728 -1.738 -11.773 1 97.94 18 PRO B O 1
ATOM 755 N N . LYS B 1 19 ? -3.004 -2.203 -13.508 1 96.19 19 LYS B N 1
ATOM 756 C CA . LYS B 1 19 ? -2.039 -1.792 -14.523 1 96.19 19 LYS B CA 1
ATOM 757 C C . LYS B 1 19 ? -1.453 -0.421 -14.203 1 96.19 19 LYS B C 1
ATOM 759 O O . LYS B 1 19 ? -0.236 -0.232 -14.258 1 96.19 19 LYS B O 1
ATOM 764 N N . GLU B 1 20 ? -2.275 0.539 -13.836 1 94.94 20 GLU B N 1
ATOM 765 C CA . GLU B 1 20 ? -1.856 1.922 -13.633 1 94.94 20 GLU B CA 1
ATOM 766 C C . GLU B 1 20 ? -1.045 2.066 -12.344 1 94.94 20 GLU B C 1
ATOM 768 O O . GLU B 1 20 ? -0.423 3.105 -12.109 1 94.94 20 GLU B O 1
ATOM 773 N N . TYR B 1 21 ? -1.034 0.978 -11.523 1 96.5 21 TYR B N 1
ATOM 774 C CA . TYR B 1 21 ? -0.376 1.044 -10.219 1 96.5 21 TYR B CA 1
ATOM 775 C C . TYR B 1 21 ? 0.92 0.242 -10.227 1 96.5 21 TYR B C 1
ATOM 777 O O . TYR B 1 21 ? 1.625 0.184 -9.219 1 96.5 21 TYR B O 1
ATOM 785 N N . GLN B 1 22 ? 1.233 -0.363 -11.312 1 97.5 22 GLN B N 1
ATOM 786 C CA . GLN B 1 22 ? 2.416 -1.212 -11.406 1 97.5 22 GLN B CA 1
ATOM 787 C C . GLN B 1 22 ? 3.695 -0.382 -11.352 1 97.5 22 GLN B C 1
ATOM 789 O O . GLN B 1 22 ? 3.697 0.789 -11.742 1 97.5 22 GLN B O 1
ATOM 794 N N . VAL B 1 23 ? 4.73 -1.008 -10.773 1 96.31 23 VAL B N 1
ATOM 795 C CA . VAL B 1 23 ? 6.004 -0.323 -10.562 1 96.31 23 VAL B CA 1
ATOM 796 C C . VAL B 1 23 ? 7.129 -1.098 -11.242 1 96.31 23 VAL B C 1
ATOM 798 O O . VAL B 1 23 ? 6.988 -2.291 -11.523 1 96.31 23 VAL B O 1
ATOM 801 N N . ASP B 1 24 ? 8.156 -0.357 -11.438 1 94.69 24 ASP B N 1
ATOM 802 C CA . ASP B 1 24 ? 9.328 -0.986 -12.047 1 94.69 24 ASP B CA 1
ATOM 803 C C . ASP B 1 24 ? 10.242 -1.585 -10.977 1 94.69 24 ASP B C 1
ATOM 805 O O . ASP B 1 24 ? 11.094 -2.422 -11.289 1 94.69 24 ASP B O 1
ATOM 809 N N . ASP B 1 25 ? 10.055 -1.275 -9.766 1 95.44 25 ASP B N 1
ATOM 810 C CA . ASP B 1 25 ? 10.914 -1.712 -8.672 1 95.44 25 ASP B CA 1
ATOM 811 C C . ASP B 1 25 ? 10.648 -3.17 -8.305 1 95.44 25 ASP B C 1
ATOM 813 O O . ASP B 1 25 ? 9.508 -3.633 -8.383 1 95.44 25 ASP B O 1
ATOM 817 N N . LYS B 1 26 ? 11.656 -3.895 -7.914 1 97.12 26 LYS B N 1
ATOM 818 C CA . LYS B 1 26 ? 11.508 -5.27 -7.445 1 97.12 26 LYS B CA 1
ATOM 819 C C . LYS B 1 26 ? 11.141 -5.309 -5.965 1 97.12 26 LYS B C 1
ATOM 821 O O . LYS B 1 26 ? 10.711 -6.344 -5.453 1 97.12 26 LYS B O 1
ATOM 826 N N . GLU B 1 27 ? 11.438 -4.211 -5.324 1 97.44 27 GLU B N 1
ATOM 827 C CA . GLU B 1 27 ? 11.117 -4.09 -3.904 1 97.44 27 GLU B CA 1
ATOM 828 C C . GLU B 1 27 ? 10.562 -2.707 -3.578 1 97.44 27 GLU B C 1
ATOM 830 O O . GLU B 1 27 ? 10.891 -1.727 -4.246 1 97.44 27 GLU B O 1
ATOM 835 N N . LEU B 1 28 ? 9.688 -2.691 -2.586 1 97.06 28 LEU B N 1
ATOM 836 C CA . LEU B 1 28 ? 9.133 -1.458 -2.033 1 97.06 28 LEU B CA 1
ATOM 837 C C . LEU B 1 28 ? 9.312 -1.416 -0.519 1 97.06 28 LEU B C 1
ATOM 839 O O . LEU B 1 28 ? 9.367 -2.461 0.133 1 97.06 28 LEU B O 1
ATOM 843 N N . TYR B 1 29 ? 9.508 -0.253 -0.008 1 95.62 29 TYR B N 1
ATOM 844 C CA . TYR B 1 29 ? 9.336 -0.116 1.434 1 95.62 29 TYR B CA 1
ATOM 845 C C . TYR B 1 29 ? 7.863 -0.214 1.816 1 95.62 29 TYR B C 1
ATOM 847 O O . TYR B 1 29 ? 6.992 0.249 1.078 1 95.62 29 TYR B O 1
ATOM 855 N N . ILE B 1 30 ? 7.578 -0.843 2.916 1 96.25 30 ILE B N 1
ATOM 856 C CA . ILE B 1 30 ? 6.199 -1.075 3.338 1 96.25 30 ILE B CA 1
ATOM 857 C C . ILE B 1 30 ? 6.008 -0.57 4.766 1 96.25 30 ILE B C 1
ATOM 859 O O . ILE B 1 30 ? 6.867 -0.771 5.625 1 96.25 30 ILE B O 1
ATOM 863 N N . LYS B 1 31 ? 4.922 0.136 5.016 1 91.94 31 LYS B N 1
ATOM 864 C CA . LYS B 1 31 ? 4.531 0.638 6.328 1 91.94 31 LYS B CA 1
ATOM 865 C C . LYS B 1 31 ? 3.045 0.412 6.586 1 91.94 31 LYS B C 1
ATOM 867 O O . LYS B 1 31 ? 2.229 0.5 5.664 1 91.94 31 LYS B O 1
ATOM 872 N N . LYS B 1 32 ? 2.783 0.14 7.84 1 89.69 32 LYS B N 1
ATOM 873 C CA . LYS B 1 32 ? 1.391 -0.057 8.227 1 89.69 32 LYS B CA 1
ATOM 874 C C . LYS B 1 32 ? 0.941 1.008 9.227 1 89.69 32 LYS B C 1
ATOM 876 O O . LYS B 1 32 ? 1.621 1.258 10.219 1 89.69 32 LYS B O 1
ATOM 881 N N . ILE B 1 33 ? -0.084 1.723 8.914 1 84.25 33 ILE B N 1
ATOM 882 C CA . ILE B 1 33 ? -0.725 2.691 9.797 1 84.25 33 ILE B CA 1
ATOM 883 C C . ILE B 1 33 ? -2.166 2.268 10.062 1 84.25 33 ILE B C 1
ATOM 885 O O . ILE B 1 33 ? -3.041 2.434 9.211 1 84.25 33 ILE B O 1
ATOM 889 N N . GLY B 1 34 ? -2.402 1.81 11.344 1 82.38 34 GLY B N 1
ATOM 890 C CA . GLY B 1 34 ? -3.689 1.171 11.578 1 82.38 34 GLY B CA 1
ATOM 891 C C . GLY B 1 34 ? -3.938 -0.014 10.664 1 82.38 34 GLY B C 1
ATOM 892 O O . GLY B 1 34 ? -3.154 -0.965 10.641 1 82.38 34 GLY B O 1
ATOM 893 N N . SER B 1 35 ? -4.965 0.073 9.859 1 85.88 35 SER B N 1
ATOM 894 C CA . SER B 1 35 ? -5.289 -1.004 8.93 1 85.88 35 SER B CA 1
ATOM 895 C C . SER B 1 35 ? -4.906 -0.632 7.5 1 85.88 35 SER B C 1
ATOM 897 O O . SER B 1 35 ? -5.211 -1.367 6.559 1 85.88 35 SER B O 1
ATOM 899 N N . THR B 1 36 ? -4.215 0.488 7.398 1 90.94 36 THR B N 1
ATOM 900 C CA . THR B 1 36 ? -3.807 0.979 6.086 1 90.94 36 THR B CA 1
ATOM 901 C C . THR B 1 3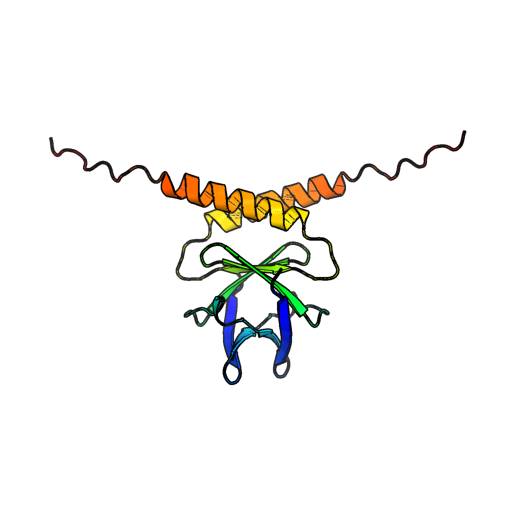6 ? -2.369 0.572 5.781 1 90.94 36 THR B C 1
ATOM 903 O O . THR B 1 36 ? -1.497 0.652 6.648 1 90.94 36 THR B O 1
ATOM 906 N N . ILE B 1 37 ? -2.088 0.047 4.645 1 95.06 37 ILE B N 1
ATOM 907 C CA . ILE B 1 37 ? -0.752 -0.326 4.191 1 95.06 37 ILE B CA 1
ATOM 908 C C . ILE B 1 37 ? -0.247 0.697 3.176 1 95.06 37 ILE B C 1
ATOM 910 O O . ILE B 1 37 ? -0.966 1.062 2.242 1 95.06 37 ILE B O 1
ATOM 914 N N . ILE B 1 38 ? 0.967 1.153 3.361 1 94.31 38 ILE B N 1
ATOM 915 C CA . ILE B 1 38 ? 1.568 2.127 2.455 1 94.31 38 ILE B CA 1
ATOM 916 C C . ILE B 1 38 ? 2.857 1.557 1.867 1 94.31 38 ILE B C 1
ATOM 918 O O . ILE B 1 38 ? 3.707 1.043 2.598 1 94.31 38 ILE B O 1
ATOM 922 N N . LEU B 1 39 ? 2.982 1.615 0.562 1 96.56 39 LEU B N 1
ATOM 923 C CA . LEU B 1 39 ? 4.145 1.137 -0.18 1 96.56 39 LEU B CA 1
ATOM 924 C C . LEU B 1 39 ? 4.91 2.301 -0.797 1 96.56 39 LEU B C 1
ATOM 926 O O . LEU B 1 39 ? 4.348 3.08 -1.57 1 96.56 39 LEU B O 1
ATOM 930 N N . PHE B 1 40 ? 6.262 2.447 -0.465 1 92.94 40 PHE B N 1
ATOM 931 C CA . PHE B 1 40 ? 7.113 3.523 -0.958 1 92.94 40 PHE B CA 1
ATOM 932 C C . PHE B 1 40 ? 8.164 2.982 -1.926 1 92.94 40 PHE B C 1
ATOM 934 O O . PHE B 1 40 ? 8.727 1.912 -1.701 1 92.94 40 PHE B O 1
ATOM 941 N N . PRO B 1 41 ? 8.445 3.773 -2.893 1 93.69 41 PRO B N 1
ATOM 942 C CA . PRO B 1 41 ? 9.586 3.375 -3.729 1 93.69 41 PRO B CA 1
ATOM 943 C C . PRO B 1 41 ? 10.922 3.471 -2.994 1 93.69 41 PRO B C 1
ATOM 945 O O . PRO B 1 41 ? 11.109 4.359 -2.16 1 93.69 41 PRO B O 1
ATOM 948 N N . LYS B 1 42 ? 11.766 2.635 -3.301 1 89.94 42 LYS B N 1
ATOM 949 C CA . LYS B 1 42 ? 13.07 2.639 -2.648 1 89.94 42 LYS B CA 1
ATOM 950 C C . LYS B 1 42 ? 13.977 3.711 -3.24 1 89.94 42 LYS B C 1
ATOM 952 O O . LYS B 1 42 ? 14.867 4.227 -2.559 1 89.94 42 LYS B O 1
ATOM 957 N N . LYS B 1 43 ? 13.805 4 -4.516 1 85.12 43 LYS B N 1
ATOM 958 C CA . LYS B 1 43 ? 14.711 4.895 -5.227 1 85.12 43 LYS B CA 1
ATOM 959 C C . LYS B 1 43 ? 14.375 6.355 -4.949 1 85.12 43 LYS B C 1
ATOM 961 O O . LYS B 1 43 ? 15.242 7.23 -5.07 1 85.12 43 LYS B O 1
ATOM 966 N N . ASN B 1 44 ? 13.094 6.699 -4.742 1 72.38 44 ASN B N 1
ATOM 967 C CA . ASN B 1 44 ? 12.711 8.086 -4.484 1 72.38 44 ASN B CA 1
ATOM 968 C C . ASN B 1 44 ? 12.547 8.352 -2.988 1 72.38 44 ASN B C 1
ATOM 970 O O . ASN B 1 44 ? 12.07 7.488 -2.248 1 72.38 44 ASN B O 1
ATOM 974 N N . PRO B 1 45 ? 13.234 9.523 -2.676 1 72.94 45 PRO B N 1
ATOM 975 C CA . PRO B 1 45 ? 13.109 9.805 -1.245 1 72.94 45 PRO B CA 1
ATOM 976 C C . PRO B 1 45 ? 11.672 10.117 -0.831 1 72.94 45 PRO B C 1
ATOM 978 O O . PRO B 1 45 ? 11.023 10.977 -1.435 1 72.94 45 PRO B O 1
ATOM 981 N N . TRP B 1 46 ? 11.078 9.328 -0.106 1 78.44 46 TRP B N 1
ATOM 982 C CA . TRP B 1 46 ? 9.734 9.453 0.454 1 78.44 46 TRP B CA 1
ATOM 983 C C . TRP B 1 46 ? 9.789 9.742 1.95 1 78.44 46 TRP B C 1
ATOM 985 O O . TRP B 1 46 ? 8.766 9.711 2.635 1 78.44 46 TRP B O 1
ATOM 995 N N . GLU B 1 47 ? 10.969 10.109 2.338 1 76.56 47 GLU B N 1
ATOM 996 C CA . GLU B 1 47 ? 11.195 10.227 3.773 1 76.56 47 GLU B CA 1
ATOM 997 C C . GLU B 1 47 ? 10.344 11.344 4.375 1 76.56 47 GLU B C 1
ATOM 999 O O . GLU B 1 47 ? 9.82 11.203 5.484 1 76.56 47 GLU B O 1
ATOM 1004 N N . ALA B 1 48 ? 10.367 12.375 3.666 1 75 48 ALA B N 1
ATOM 1005 C CA . ALA B 1 48 ? 9.57 13.492 4.164 1 75 48 ALA B CA 1
ATOM 1006 C C . ALA B 1 48 ? 8.094 13.133 4.242 1 75 48 ALA B C 1
ATOM 1008 O O . ALA B 1 48 ? 7.414 13.469 5.215 1 75 48 ALA B O 1
ATOM 1009 N N . PHE B 1 49 ? 7.586 12.453 3.264 1 77.38 49 PHE B N 1
ATOM 1010 C CA . PHE B 1 49 ? 6.195 12.016 3.234 1 77.38 49 PHE B CA 1
ATOM 1011 C C . PHE B 1 49 ? 5.918 11.023 4.355 1 77.38 49 PHE B C 1
ATOM 1013 O O . PHE B 1 49 ? 4.918 11.141 5.066 1 77.38 49 PHE B O 1
ATOM 1020 N N . GLU B 1 50 ? 6.855 10.18 4.461 1 78.44 50 GLU B N 1
ATOM 1021 C CA . GLU B 1 50 ? 6.707 9.156 5.492 1 78.44 50 GLU B CA 1
ATOM 1022 C C . GLU B 1 50 ? 6.633 9.781 6.883 1 78.44 50 GLU B C 1
ATOM 1024 O O . GLU B 1 50 ? 5.836 9.359 7.723 1 78.44 50 GLU B O 1
ATOM 1029 N N . ARG B 1 51 ? 7.484 10.727 7.082 1 79.38 51 ARG B N 1
ATOM 1030 C CA . ARG B 1 51 ? 7.508 11.414 8.367 1 79.38 51 ARG B CA 1
ATOM 1031 C C . ARG B 1 51 ? 6.199 12.156 8.617 1 79.38 51 ARG B C 1
ATOM 1033 O O . ARG B 1 51 ? 5.672 12.133 9.734 1 79.38 51 ARG B O 1
ATOM 1040 N N . SER B 1 52 ? 5.746 12.742 7.617 1 77.25 52 SER B N 1
ATOM 1041 C CA . SER B 1 52 ? 4.492 13.484 7.734 1 77.25 52 SER B CA 1
ATOM 1042 C C . SER B 1 52 ? 3.326 12.547 8.031 1 77.25 52 SER B C 1
ATOM 1044 O O . SER B 1 52 ? 2.467 12.859 8.859 1 77.25 52 SER B O 1
ATOM 1046 N N . LEU B 1 53 ? 3.297 11.469 7.406 1 77.19 53 LEU B N 1
ATOM 1047 C CA . LEU B 1 53 ? 2.246 10.484 7.641 1 77.19 53 LEU B CA 1
ATOM 1048 C C . LEU B 1 53 ? 2.279 9.984 9.078 1 77.19 53 LEU B C 1
ATOM 1050 O O . LEU B 1 53 ? 1.231 9.789 9.695 1 77.19 53 LEU B O 1
ATOM 1054 N N . SER B 1 54 ? 3.502 9.758 9.523 1 74.19 54 SER B N 1
ATOM 1055 C CA . SER B 1 54 ? 3.672 9.289 10.898 1 74.19 54 SER B CA 1
ATOM 1056 C C . SER B 1 54 ? 3.139 10.305 11.898 1 74.19 54 SER B C 1
ATOM 1058 O O . SER B 1 54 ? 2.537 9.93 12.906 1 74.19 54 SER B O 1
ATOM 1060 N N . GLU B 1 55 ? 3.352 11.477 11.586 1 73.25 55 GLU B N 1
ATOM 1061 C CA . GLU B 1 55 ? 2.869 12.539 12.461 1 73.25 55 GLU B CA 1
ATOM 1062 C C . GLU B 1 55 ? 1.347 12.641 12.422 1 73.25 55 GLU B C 1
ATOM 1064 O O . GLU B 1 55 ? 0.713 12.922 13.438 1 73.25 55 GLU B O 1
ATOM 1069 N N . PHE B 1 56 ? 0.856 12.461 11.297 1 69.12 56 PHE B N 1
ATOM 1070 C CA . PHE B 1 56 ? -0.589 12.508 11.109 1 69.12 56 PHE B CA 1
ATOM 1071 C C . PHE B 1 56 ? -1.269 11.383 11.883 1 69.12 56 PHE B C 1
ATOM 1073 O O . PHE B 1 56 ? -2.305 11.594 12.516 1 69.12 56 PHE B O 1
ATOM 1080 N N . THR B 1 57 ? -0.8 10.219 11.773 1 66.94 57 THR B N 1
ATOM 1081 C CA . THR B 1 57 ? -1.375 9.062 12.453 1 66.94 57 THR B CA 1
ATOM 1082 C C . THR B 1 57 ? -1.364 9.266 13.969 1 66.94 57 THR B C 1
ATOM 1084 O O . THR B 1 57 ? -2.322 8.906 14.656 1 66.94 57 THR B O 1
ATOM 1087 N N . ASP B 1 58 ? -0.221 9.781 14.383 1 65.75 58 ASP B N 1
ATOM 1088 C CA . ASP B 1 58 ? -0.148 10.078 15.812 1 65.75 58 ASP B CA 1
ATOM 1089 C C . ASP B 1 58 ? -1.259 11.039 16.234 1 65.75 58 ASP B C 1
ATOM 1091 O O . ASP B 1 58 ? -1.849 10.891 17.297 1 65.75 58 ASP B O 1
ATOM 1095 N N . ASP B 1 59 ? -1.448 11.883 15.406 1 60.81 59 ASP B N 1
ATOM 1096 C CA . ASP B 1 59 ? -2.486 12.867 15.703 1 60.81 59 ASP B CA 1
ATOM 1097 C C . ASP B 1 59 ? -3.879 12.266 15.508 1 60.81 59 ASP B C 1
ATOM 1099 O O . ASP B 1 59 ? -4.801 12.562 16.266 1 60.81 59 ASP B O 1
ATOM 1103 N N . PHE B 1 60 ? -4.07 11.602 14.406 1 58.03 60 PHE B N 1
ATOM 1104 C CA . PHE B 1 60 ? -5.344 10.938 14.141 1 58.03 60 PHE B CA 1
ATOM 1105 C C . PHE B 1 60 ? -5.707 9.992 15.281 1 58.03 60 PHE B C 1
ATOM 1107 O O . PHE B 1 60 ? -6.867 9.914 15.68 1 58.03 60 PHE B O 1
ATOM 1114 N N . MET B 1 61 ? -4.691 9.281 15.633 1 56.69 61 MET B N 1
ATOM 1115 C CA . MET B 1 61 ? -4.938 8.406 16.781 1 56.69 61 MET B CA 1
ATOM 1116 C C . MET B 1 61 ? -5.305 9.219 18.016 1 56.69 61 MET B C 1
ATOM 1118 O O . MET B 1 61 ? -6.145 8.797 18.812 1 56.69 61 MET B O 1
ATOM 1122 N N . VAL B 1 62 ? -4.66 10.328 18.141 1 53.69 62 VAL B N 1
ATOM 1123 C CA . VAL B 1 62 ? -4.988 11.188 19.281 1 53.69 62 VAL B CA 1
ATOM 1124 C C . VAL B 1 62 ? -6.367 11.805 19.078 1 53.69 62 VAL B C 1
ATOM 1126 O O . VAL B 1 62 ? -7.172 11.859 20.016 1 53.69 62 VAL B O 1
ATOM 1129 N N . ASP B 1 63 ? -6.52 12.352 17.984 1 50.94 63 ASP B N 1
ATOM 1130 C CA . ASP B 1 63 ? -7.816 12.984 17.75 1 50.94 63 ASP B CA 1
ATOM 1131 C C . ASP B 1 63 ? -8.922 11.938 17.641 1 50.94 63 ASP B C 1
ATOM 1133 O O . ASP B 1 63 ? -10.07 12.195 18 1 50.94 63 ASP B O 1
ATOM 1137 N N . GLY B 1 64 ? -8.656 10.859 16.953 1 48.75 64 GLY B N 1
ATOM 1138 C CA . GLY B 1 64 ? -9.641 9.789 17 1 48.75 64 GLY B CA 1
ATOM 1139 C C . GLY B 1 64 ? -9.93 9.32 18.4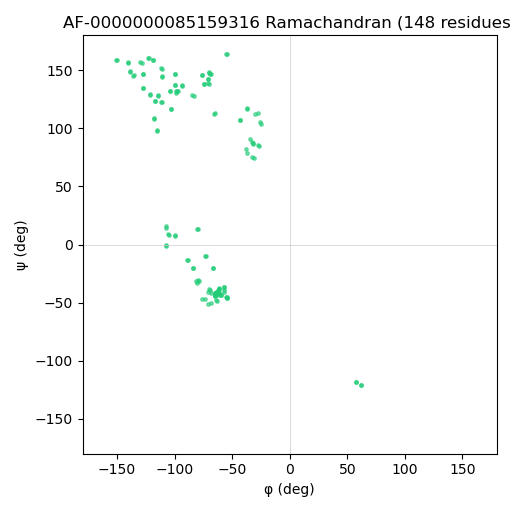06 1 48.75 64 GLY B C 1
ATOM 1140 O O . GLY B 1 64 ? -10.984 8.727 18.672 1 48.75 64 GLY B O 1
ATOM 1141 N N . ARG B 1 65 ? -8.961 9.289 19.234 1 45.47 65 ARG B N 1
ATOM 1142 C CA . ARG B 1 65 ? -9.234 9.016 20.641 1 45.47 65 ARG B CA 1
ATOM 1143 C C . ARG B 1 65 ? -10.031 10.148 21.281 1 45.47 65 ARG B C 1
ATOM 1145 O O . ARG B 1 65 ? -10.516 10.008 22.406 1 45.47 65 ARG B O 1
ATOM 1152 N N . ASN B 1 66 ? -10 11.242 20.719 1 42.69 66 ASN B N 1
ATOM 1153 C CA . ASN B 1 66 ? -10.875 12.25 21.297 1 42.69 66 ASN B CA 1
ATOM 1154 C C . ASN B 1 66 ? -12.32 12.062 20.844 1 42.69 66 ASN B C 1
ATOM 1156 O O . ASN B 1 66 ? -12.898 12.945 20.203 1 42.69 66 ASN B O 1
ATOM 1160 N N . GLN B 1 67 ? -12.656 10.938 20.25 1 43.88 67 GLN B N 1
ATOM 1161 C CA . GLN B 1 67 ? -14.102 10.75 20.234 1 43.88 67 GLN B CA 1
ATOM 1162 C C . GLN B 1 67 ? -14.711 11.117 21.594 1 43.88 67 GLN B C 1
ATOM 1164 O O . GLN B 1 67 ? -14.273 10.633 22.625 1 43.88 67 GLN B O 1
ATOM 1169 N N . PRO B 1 68 ? -15.391 12.211 21.719 1 41.69 68 PRO B N 1
ATOM 1170 C CA . PRO B 1 68 ? -16.047 12.523 23 1 41.69 68 PRO B CA 1
ATOM 1171 C C . PRO B 1 68 ? -16.625 11.289 23.688 1 41.69 68 PRO B C 1
ATOM 1173 O O . PRO B 1 68 ? -17.031 10.336 23.016 1 41.69 68 PRO B O 1
ATOM 1176 N N . PRO B 1 69 ? -16.234 10.844 24.844 1 41.16 69 PRO B N 1
ATOM 1177 C CA . PRO B 1 69 ? -17.031 9.805 25.5 1 41.16 69 PRO B CA 1
ATOM 1178 C C . PRO B 1 69 ? -18.516 9.891 25.156 1 41.16 69 PRO B C 1
ATOM 1180 O O . PRO B 1 69 ? -19.016 10.969 24.844 1 41.16 69 PRO B O 1
ATOM 1183 N N . VAL B 1 70 ? -19.062 8.984 24.453 1 42.56 70 VAL B N 1
ATOM 1184 C CA . VAL B 1 70 ? -20.516 8.961 24.406 1 42.56 70 VAL B CA 1
ATOM 1185 C C . VAL B 1 70 ? -21.094 9.57 25.688 1 42.56 70 VAL B C 1
ATOM 1187 O O . VAL B 1 70 ? -20.828 9.078 26.797 1 42.56 70 VAL B O 1
ATOM 1190 N N . GLN B 1 71 ? -21.234 10.758 25.75 1 39.25 71 GLN B N 1
ATOM 1191 C CA . GLN B 1 71 ? -22.016 11.359 26.828 1 39.25 71 GLN B CA 1
ATOM 1192 C C . GLN B 1 71 ? -23.234 10.5 27.172 1 39.25 71 GLN B C 1
ATOM 1194 O O . G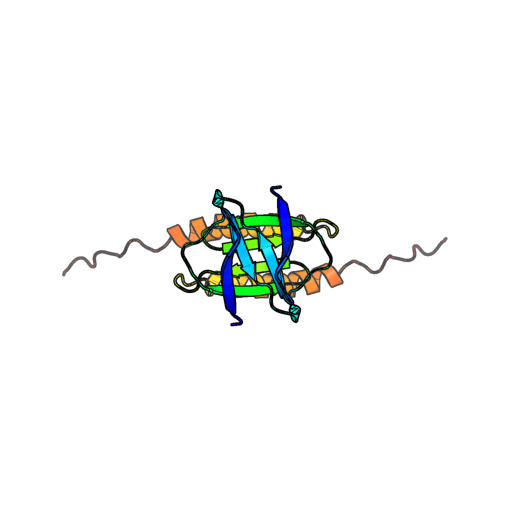LN B 1 71 ? -24.047 10.188 26.297 1 39.25 71 GLN B O 1
ATOM 1199 N N . GLU B 1 72 ? -23.094 9.461 27.969 1 38.16 72 GLU B N 1
ATOM 1200 C CA . GLU B 1 72 ? -24.281 8.961 28.641 1 38.16 72 GLU B CA 1
ATOM 1201 C C . GLU B 1 72 ? -25.25 10.102 28.969 1 38.16 72 GLU B C 1
ATOM 1203 O O . GLU B 1 72 ? -24.891 11.023 29.703 1 38.16 72 GLU B O 1
ATOM 1208 N N . ARG B 1 73 ? -25.953 10.578 27.906 1 37.78 73 ARG B N 1
ATOM 1209 C CA . ARG B 1 73 ? -27.047 11.484 28.266 1 37.78 73 ARG B CA 1
ATOM 1210 C C . ARG B 1 73 ? -27.656 11.102 29.609 1 37.78 73 ARG B C 1
ATOM 1212 O O . ARG B 1 73 ? -28 9.945 29.828 1 37.78 73 ARG B O 1
ATOM 1219 N N . ASP B 1 74 ? -27.172 11.57 30.594 1 39.88 74 ASP B N 1
ATOM 1220 C CA . ASP B 1 74 ? -27.938 11.523 31.844 1 39.88 74 ASP B CA 1
ATOM 1221 C C . ASP B 1 74 ? -29.438 11.609 31.578 1 39.88 74 ASP B C 1
ATOM 1223 O O . ASP B 1 74 ? -29.891 12.469 30.812 1 39.88 74 ASP B O 1
ATOM 1227 N N . GLY B 1 75 ? -30.125 10.523 31.344 1 35.91 75 GLY B N 1
ATOM 1228 C CA . GLY B 1 75 ? -31.562 10.609 31.547 1 35.91 75 GLY B CA 1
ATOM 1229 C C . GLY B 1 75 ? -31.969 11.703 32.531 1 35.91 75 GLY B C 1
ATOM 1230 O O . GLY B 1 75 ? -31.359 11.852 33.594 1 35.91 75 GLY B O 1
ATOM 1231 N N . LEU B 1 76 ? -32.469 12.805 31.906 1 33 76 LEU B N 1
ATOM 1232 C CA . LEU B 1 76 ? -33.281 13.484 32.875 1 33 76 LEU B CA 1
ATOM 1233 C C . LEU B 1 76 ? -34.312 12.531 33.469 1 33 76 LEU B C 1
ATOM 1235 O O . LEU B 1 76 ? -34.781 11.609 32.812 1 33 76 LEU B O 1
#

pLDDT: mean 78.67, std 21.03, range [32.97, 98.69]

Secondary structure (DSSP, 8-state):
--EEEEEEETTEEEEEEPGGG--S-SEEEEEEETTEEEEEESSS--HHHHHHHHHHHHHHHHHHS-S---------/--EEEEEEETTEEEEEEPGGG--S-SEEEEEEETTEEEEEESSS--HHHHHHHHHHHHHHHHHHS-S---------

Organism: Gracilinema caldarium (strain ATCC 51460 / DSM 7334 / H1) (NCBI:txid744872)

Sequence (152 aa):
MLSTKVFMSGNSQAVRLPKEYQVDDKELYIKKIGSTIILFPKKNPWEAFERSLSEFTDDFMVDGRNQPPVQERDGLMLSTKVFMSGNSQAVRLPKEYQVDDKELYIKKIGSTIILFPKKNPWEAFERSLSEFTDDFMVDGRNQPPVQERDGL

Nearest PDB structures (foldseek):
  3zvk-assembly1_E  TM=7.086E-01  e=9.557E-04  Rickettsia felis
  3zvk-assembly1_H  TM=7.288E-01  e=1.019E-03  Rickettsia felis
  6nkl-assembly1_D-2  TM=5.888E-01  e=2.205E-03  Haemophilus influenzae
  3zvk-assembly1_G  TM=5.421E-01  e=1.236E-03  Rickettsia felis
  6nkl-assembly1_C  TM=5.622E-01  e=3.460E-03  Haemophilus influenzae

Solvent-accessible surface area (backbone atoms only — not comparable to full-atom values): 8935 Å² total; per-residue (Å²): 133,52,71,32,46,40,45,74,55,88,95,37,38,28,36,44,36,55,82,94,65,57,71,92,58,56,48,27,33,50,47,73,58,90,77,29,39,37,36,35,48,71,88,52,90,50,58,69,57,52,52,51,49,53,53,46,48,54,42,45,52,50,51,61,63,55,52,71,70,78,70,72,68,68,73,126,133,54,71,31,46,40,44,74,55,87,94,39,38,28,36,45,36,56,81,94,64,56,72,90,57,57,48,27,33,50,46,73,59,90,76,28,40,37,36,34,48,70,88,52,91,50,59,69,58,51,52,50,51,54,53,44,49,55,43,45,54,50,52,60,62,55,52,70,72,77,70,73,69,69,74,125